Protein AF-A0A376KTZ9-F1 (afdb_monomer_lite)

Structure (mmCIF, N/CA/C/O backbone):
data_AF-A0A376KTZ9-F1
#
_entry.id   AF-A0A376KTZ9-F1
#
loop_
_atom_site.group_PDB
_atom_site.id
_atom_site.type_symbol
_atom_site.label_atom_id
_atom_site.label_alt_id
_atom_site.label_comp_id
_atom_site.label_asym_id
_atom_site.label_entity_id
_atom_site.label_seq_id
_atom_site.pdbx_PDB_ins_code
_atom_site.Cartn_x
_atom_site.Cartn_y
_atom_site.Cartn_z
_atom_site.occupancy
_atom_site.B_iso_or_equiv
_atom_site.auth_seq_id
_atom_site.auth_comp_id
_atom_site.auth_asym_id
_atom_site.auth_atom_id
_atom_site.pdbx_PDB_model_num
ATOM 1 N N . MET A 1 1 ? -28.266 0.310 28.600 1.00 73.25 1 MET A N 1
ATOM 2 C CA . MET A 1 1 ? -27.173 1.265 28.884 1.00 73.25 1 MET A CA 1
ATOM 3 C C . MET A 1 1 ? -25.817 0.645 28.577 1.00 73.25 1 MET A C 1
ATOM 5 O O . MET A 1 1 ? -25.263 1.025 27.562 1.00 73.25 1 MET A O 1
ATOM 9 N N . LEU A 1 2 ? -25.332 -0.362 29.320 1.00 84.31 2 LEU A N 1
ATOM 10 C CA . LEU A 1 2 ? -24.018 -0.974 29.041 1.00 84.31 2 LEU A CA 1
ATOM 11 C C . LEU A 1 2 ? -23.880 -1.518 27.608 1.00 84.31 2 LEU A C 1
ATOM 13 O O . LEU A 1 2 ? -22.920 -1.192 26.928 1.00 84.31 2 LEU A O 1
ATOM 17 N N . LYS A 1 3 ? -24.872 -2.271 27.117 1.00 86.44 3 LYS A N 1
ATOM 18 C CA . LYS A 1 3 ? -24.871 -2.792 25.738 1.00 86.44 3 LYS A CA 1
ATOM 19 C C . LYS A 1 3 ? -24.753 -1.685 24.677 1.00 86.44 3 LYS A C 1
ATOM 21 O O . LYS A 1 3 ? -23.925 -1.798 23.788 1.00 86.44 3 LYS A O 1
ATOM 26 N N . LEU A 1 4 ? -25.513 -0.599 24.834 1.00 87.38 4 LEU A N 1
ATOM 27 C CA . LEU A 1 4 ? -25.448 0.577 23.954 1.00 87.38 4 LEU A CA 1
ATOM 28 C C . LEU A 1 4 ? -24.068 1.245 23.992 1.00 87.38 4 LEU A C 1
ATOM 30 O O . LEU A 1 4 ? -23.568 1.664 22.957 1.00 87.38 4 LEU A O 1
ATOM 34 N N . ALA A 1 5 ? -23.447 1.326 25.173 1.00 87.56 5 ALA A N 1
ATOM 35 C CA . ALA A 1 5 ? -22.094 1.857 25.301 1.00 87.56 5 ALA A CA 1
ATOM 36 C C . ALA A 1 5 ? -21.065 0.963 24.587 1.00 87.56 5 ALA A C 1
ATOM 38 O O . ALA A 1 5 ? -20.200 1.487 23.897 1.00 87.56 5 ALA A O 1
ATOM 39 N N . LEU A 1 6 ? -21.178 -0.367 24.701 1.00 90.12 6 LEU A N 1
ATOM 40 C CA . LEU A 1 6 ? -20.276 -1.304 24.016 1.00 90.12 6 LEU A CA 1
ATOM 41 C C . LEU A 1 6 ? -20.455 -1.270 22.493 1.00 90.12 6 LEU A C 1
ATOM 43 O O . LEU A 1 6 ? -19.463 -1.218 21.773 1.00 90.12 6 LEU A O 1
ATOM 47 N N . GLU A 1 7 ? -21.698 -1.257 22.007 1.00 90.88 7 GLU A N 1
ATOM 48 C CA . GLU A 1 7 ? -22.011 -1.148 20.575 1.00 90.88 7 GLU A CA 1
ATOM 49 C C . GLU A 1 7 ? -21.504 0.178 20.001 1.00 90.88 7 GLU A C 1
ATOM 51 O O . GLU A 1 7 ? -20.749 0.176 19.034 1.00 90.88 7 GLU A O 1
ATOM 56 N N . GLY A 1 8 ? -21.824 1.301 20.654 1.00 90.62 8 GLY A N 1
ATOM 57 C CA . GLY A 1 8 ? -21.365 2.621 20.222 1.00 90.62 8 GLY A CA 1
ATOM 58 C C . GLY A 1 8 ? -19.842 2.758 20.245 1.00 90.62 8 GLY A C 1
ATOM 59 O O . GLY A 1 8 ? -19.267 3.384 19.357 1.00 90.62 8 GLY A O 1
ATOM 60 N N . TYR A 1 9 ? -19.169 2.142 21.222 1.00 91.00 9 TYR A N 1
ATOM 61 C CA . TYR A 1 9 ? -17.709 2.140 21.276 1.00 91.00 9 TYR A CA 1
ATOM 62 C C . TYR A 1 9 ? -17.091 1.264 20.178 1.00 91.00 9 TYR A C 1
ATOM 64 O O . TYR A 1 9 ? -16.153 1.699 19.517 1.00 91.00 9 TYR A O 1
ATOM 72 N N . SER A 1 10 ? -17.633 0.066 19.928 1.00 91.69 10 SER A N 1
ATOM 73 C CA . SER A 1 10 ? -17.191 -0.796 18.819 1.00 91.69 10 SER A CA 1
ATOM 74 C C . SER A 1 10 ? -17.364 -0.092 17.469 1.00 91.69 10 SER A C 1
ATOM 76 O O . SER A 1 10 ? -16.434 -0.075 16.662 1.00 91.69 10 SER A O 1
ATOM 78 N N . ASP A 1 11 ? -18.504 0.574 17.258 1.00 90.56 11 ASP A N 1
ATOM 79 C CA . ASP A 1 11 ? -18.780 1.356 16.053 1.00 90.56 11 ASP A CA 1
ATOM 80 C C . ASP A 1 11 ? -17.779 2.500 15.855 1.00 90.56 11 ASP A C 1
ATOM 82 O O . ASP A 1 11 ? -17.254 2.662 14.754 1.00 90.56 11 ASP A O 1
ATOM 86 N N . ALA A 1 12 ? -17.461 3.251 16.915 1.00 89.12 12 ALA A N 1
ATOM 87 C CA . ALA A 1 12 ? -16.503 4.356 16.855 1.00 89.12 12 ALA A CA 1
ATOM 88 C C . ALA A 1 12 ? -15.087 3.907 16.449 1.00 89.12 12 ALA A C 1
ATOM 90 O O . ALA A 1 12 ? -14.363 4.659 15.799 1.00 89.12 12 ALA A O 1
ATOM 91 N N . TRP A 1 13 ? -14.694 2.679 16.795 1.00 89.38 13 TRP A N 1
ATOM 92 C CA . TRP A 1 13 ? -13.376 2.138 16.459 1.00 89.38 13 TRP A CA 1
ATOM 93 C C . TRP A 1 13 ? -13.289 1.491 15.073 1.00 89.38 13 TRP A C 1
ATOM 95 O O . TRP A 1 13 ? -12.176 1.283 14.589 1.00 89.38 13 TRP A O 1
ATOM 105 N N . LYS A 1 14 ? -14.414 1.226 14.389 1.00 88.31 14 LYS A N 1
ATOM 106 C CA . LYS A 1 14 ? -14.438 0.538 13.078 1.00 88.31 14 LYS A CA 1
ATOM 107 C C . LYS A 1 14 ? -13.516 1.157 12.030 1.00 88.31 14 LYS A C 1
ATOM 109 O O . LYS A 1 14 ? -12.912 0.415 11.261 1.00 88.31 14 LYS A O 1
ATOM 114 N N . ALA A 1 15 ? -13.406 2.485 12.005 1.00 81.94 15 ALA A N 1
ATOM 115 C CA . ALA A 1 15 ? -12.572 3.204 11.041 1.00 81.94 15 ALA A CA 1
ATOM 116 C C . ALA A 1 15 ? -11.064 2.963 11.241 1.00 81.94 15 ALA A C 1
ATOM 118 O O . ALA A 1 15 ? -10.288 3.127 10.307 1.00 81.94 15 ALA A O 1
ATOM 119 N N . ILE A 1 16 ? -10.645 2.581 12.449 1.00 86.12 16 ILE A N 1
ATOM 120 C CA . ILE A 1 16 ? -9.233 2.426 12.820 1.00 86.12 16 ILE A CA 1
ATOM 121 C C . ILE A 1 16 ? -8.894 0.942 12.952 1.00 86.12 16 ILE A C 1
ATOM 123 O O . ILE A 1 16 ? -7.959 0.454 12.324 1.00 86.12 16 ILE A O 1
ATOM 127 N N . ASN A 1 17 ? -9.662 0.225 13.772 1.00 87.06 17 ASN A N 1
ATOM 128 C CA . ASN A 1 17 ? -9.522 -1.204 14.002 1.00 87.06 17 ASN A CA 1
ATOM 129 C C . ASN A 1 17 ? -10.855 -1.777 14.522 1.00 87.06 17 ASN A C 1
ATOM 131 O O . ASN A 1 17 ? -11.265 -1.412 15.627 1.00 87.06 17 ASN A O 1
ATOM 135 N N . PRO A 1 18 ? -11.534 -2.674 13.782 1.00 89.25 18 PRO A N 1
ATOM 136 C CA . PRO A 1 18 ? -12.774 -3.295 14.239 1.00 89.25 18 PRO A CA 1
ATOM 137 C C . PRO A 1 18 ? -12.578 -4.027 15.572 1.00 89.25 18 PRO A C 1
ATOM 139 O O . PRO A 1 18 ? -11.765 -4.946 15.670 1.00 89.25 18 PRO A O 1
ATOM 142 N N . LEU A 1 19 ? -13.322 -3.614 16.601 1.00 88.62 19 LEU A N 1
ATOM 143 C CA . LEU A 1 19 ? -13.250 -4.215 17.932 1.00 88.62 19 LEU A CA 1
ATOM 144 C C . LEU A 1 19 ? -14.365 -5.239 18.133 1.00 88.62 19 LEU A C 1
ATOM 146 O O . LEU A 1 19 ? -15.548 -4.906 18.022 1.00 88.62 19 LEU A O 1
ATOM 150 N N . GLU A 1 20 ? -13.987 -6.448 18.536 1.00 87.75 20 GLU A N 1
ATOM 151 C CA . GLU A 1 20 ? -14.905 -7.424 19.117 1.00 87.75 20 GLU A CA 1
ATOM 152 C C . GLU A 1 20 ? -14.958 -7.203 20.629 1.00 87.75 20 GLU A C 1
ATOM 154 O O . GLU A 1 20 ? -13.977 -7.413 21.342 1.00 87.75 20 GLU A O 1
ATOM 159 N N . VAL A 1 21 ? -16.097 -6.714 21.115 1.00 87.56 21 VAL A N 1
ATOM 160 C CA . VAL A 1 21 ? -16.268 -6.349 22.522 1.00 87.56 21 VAL A CA 1
ATOM 161 C C . VAL A 1 21 ? -17.217 -7.334 23.188 1.00 87.56 21 VAL A C 1
ATOM 163 O O . VAL A 1 21 ? -18.371 -7.469 22.782 1.00 87.56 21 VAL A O 1
ATOM 166 N N . GLU A 1 22 ? -16.745 -7.985 24.246 1.00 88.25 22 GLU A N 1
ATOM 167 C CA . GLU A 1 22 ? -17.530 -8.919 25.049 1.00 88.25 22 GLU A CA 1
ATOM 168 C C . GLU A 1 22 ? -17.636 -8.432 26.498 1.00 88.25 22 GLU A C 1
ATOM 170 O O . GLU A 1 22 ? -16.680 -7.927 27.092 1.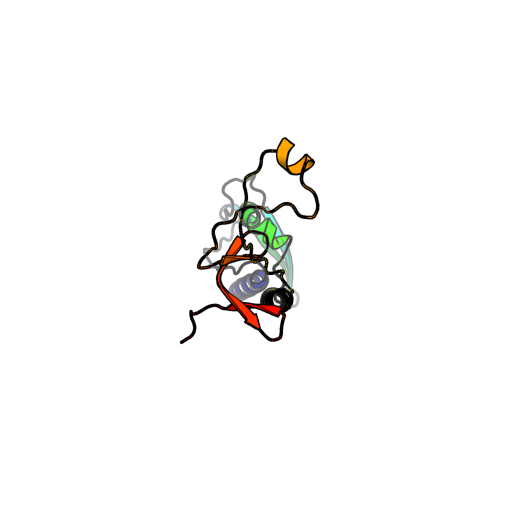00 88.25 22 GLU A O 1
ATOM 175 N N . TYR A 1 23 ? -18.818 -8.594 27.091 1.00 89.69 23 TYR A N 1
ATOM 176 C CA . TYR A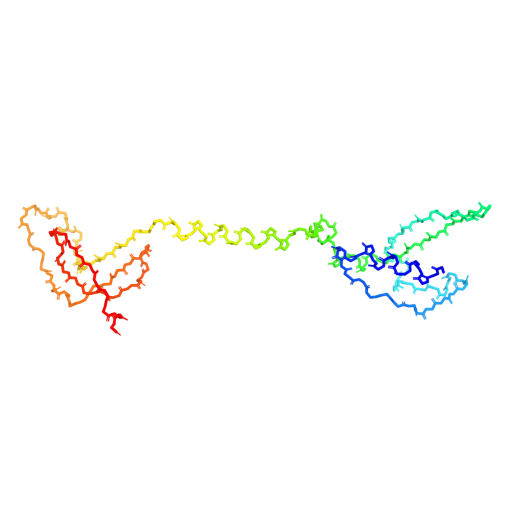 1 23 ? -19.002 -8.356 28.515 1.00 89.69 23 TYR A CA 1
ATOM 177 C C . TYR A 1 23 ? -18.477 -9.545 29.326 1.00 89.69 23 TYR A C 1
ATOM 179 O O . TYR A 1 23 ? -19.051 -10.629 29.280 1.00 89.69 23 TYR A O 1
ATOM 187 N N . VAL A 1 24 ? -17.429 -9.315 30.118 1.00 89.19 24 VAL A N 1
ATOM 188 C CA . VAL A 1 24 ? -16.811 -10.362 30.948 1.00 89.19 24 VAL A CA 1
ATOM 189 C C . VAL A 1 24 ? -17.412 -10.404 32.356 1.00 89.19 24 VAL A C 1
ATOM 191 O O . VAL A 1 24 ? -17.808 -11.465 32.835 1.00 89.19 24 VAL A O 1
ATOM 194 N N . ARG A 1 25 ? -17.465 -9.261 33.055 1.00 87.56 25 ARG A N 1
ATOM 195 C CA . ARG A 1 25 ? -17.956 -9.165 34.443 1.00 87.56 25 ARG A CA 1
ATOM 196 C C . ARG A 1 25 ? -18.259 -7.726 34.867 1.00 87.56 25 ARG A C 1
ATOM 198 O O . ARG A 1 25 ? -17.828 -6.778 34.217 1.00 87.56 25 ARG A O 1
ATOM 205 N N . SER A 1 26 ? -18.936 -7.581 36.005 1.00 89.69 26 SER A N 1
ATOM 206 C CA . SER A 1 26 ? -19.195 -6.309 36.687 1.00 89.69 26 SER A CA 1
ATOM 207 C C . SER A 1 26 ? -18.903 -6.470 38.175 1.00 89.69 26 SER A C 1
ATOM 209 O O . SER A 1 26 ? -19.297 -7.461 38.784 1.00 89.69 26 SER A O 1
ATOM 211 N N . GLU A 1 27 ? -18.204 -5.493 38.745 1.00 90.38 27 GLU A N 1
ATOM 212 C CA . GLU A 1 27 ? -17.804 -5.454 40.150 1.00 90.38 27 GLU A CA 1
ATOM 213 C C . GLU A 1 27 ? -18.263 -4.126 40.758 1.00 90.38 27 GLU A C 1
ATOM 215 O O . GLU A 1 27 ? -18.146 -3.077 40.125 1.00 90.38 27 GLU A O 1
ATOM 220 N N . MET A 1 28 ? -18.749 -4.141 42.003 1.00 89.00 28 MET A N 1
ATOM 221 C CA . MET A 1 28 ? -19.101 -2.896 42.707 1.00 89.00 28 MET A CA 1
ATOM 222 C C . MET A 1 28 ? -17.897 -2.227 43.380 1.00 89.00 28 MET A C 1
ATOM 224 O O . MET A 1 28 ? -17.939 -1.036 43.674 1.00 89.00 28 MET A O 1
ATOM 228 N N . GLN A 1 29 ? -16.831 -2.984 43.667 1.00 84.94 29 GLN A N 1
ATOM 229 C CA . GLN A 1 29 ? -15.638 -2.472 44.346 1.00 84.94 29 GLN A CA 1
ATOM 230 C C . GLN A 1 29 ? -14.429 -2.499 43.410 1.00 84.94 29 GLN A C 1
ATOM 232 O O . GLN A 1 29 ? -14.010 -3.555 42.936 1.00 84.94 29 GLN A O 1
ATOM 237 N N . VAL A 1 30 ? -13.810 -1.332 43.222 1.00 79.88 30 VAL A N 1
ATOM 238 C CA . VAL A 1 30 ? -12.702 -1.126 42.271 1.00 79.88 30 VAL A CA 1
ATOM 239 C C . VAL A 1 30 ? -11.505 -2.040 42.554 1.00 79.88 30 VAL A C 1
ATOM 241 O O . VAL A 1 30 ? -10.889 -2.542 41.624 1.00 79.88 30 VAL A O 1
ATOM 244 N N . LYS A 1 31 ? -11.223 -2.359 43.826 1.00 81.56 31 LYS A N 1
ATOM 245 C CA . LYS A 1 31 ? -10.108 -3.244 44.225 1.00 81.56 31 LYS A CA 1
ATOM 246 C C . LYS A 1 31 ? -10.185 -4.680 43.682 1.00 81.56 31 LYS A C 1
ATOM 248 O O . LYS A 1 31 ? -9.195 -5.397 43.755 1.00 81.56 31 LYS A O 1
ATOM 253 N N . PHE A 1 32 ? -11.346 -5.115 43.187 1.00 83.00 32 PHE A N 1
ATOM 254 C CA . PHE A 1 32 ? -11.521 -6.429 42.552 1.00 83.00 32 PHE A CA 1
ATOM 255 C C . PHE A 1 32 ? -11.495 -6.357 41.016 1.00 83.00 32 PHE A C 1
ATOM 257 O O . PHE A 1 32 ? -11.516 -7.385 40.334 1.00 83.00 32 PHE A O 1
ATOM 264 N N . THR A 1 33 ? -11.396 -5.143 40.467 1.00 81.44 33 THR A N 1
ATOM 265 C CA . THR A 1 33 ? -11.390 -4.856 39.031 1.00 81.44 33 THR A CA 1
ATOM 266 C C . THR A 1 33 ? -9.958 -4.631 38.552 1.00 81.44 33 THR A C 1
ATOM 268 O O . THR A 1 33 ? -9.545 -3.513 38.258 1.00 81.44 33 THR A O 1
ATOM 271 N N . ASN A 1 34 ? -9.177 -5.708 38.484 1.00 83.62 34 ASN A N 1
ATOM 272 C CA . ASN A 1 34 ? -7.846 -5.651 37.882 1.00 83.62 34 ASN A CA 1
ATOM 273 C C . ASN A 1 34 ? -7.982 -5.696 36.356 1.00 83.62 34 ASN A C 1
ATOM 275 O O . ASN A 1 34 ? -8.448 -6.700 35.813 1.00 83.62 34 ASN A O 1
ATOM 279 N N . ILE A 1 35 ? -7.595 -4.605 35.692 1.00 84.50 35 ILE A N 1
ATOM 280 C CA . ILE A 1 35 ? -7.536 -4.482 34.223 1.00 84.50 35 ILE A CA 1
ATOM 281 C C . ILE A 1 35 ? -6.095 -4.450 33.686 1.00 84.50 35 ILE A C 1
ATOM 283 O O . ILE A 1 35 ? -5.892 -4.505 32.478 1.00 84.50 35 ILE A O 1
ATOM 287 N N . THR A 1 36 ? -5.101 -4.378 34.576 1.00 85.69 36 THR A N 1
ATOM 288 C CA . THR A 1 36 ? -3.664 -4.410 34.275 1.00 85.69 36 THR A CA 1
ATOM 289 C C . THR A 1 36 ? -2.970 -5.511 35.082 1.00 85.69 36 THR A C 1
ATOM 291 O O . THR A 1 36 ? -3.511 -5.998 36.080 1.00 85.69 36 THR A O 1
ATOM 294 N N . THR A 1 37 ? -1.772 -5.913 34.654 1.00 83.19 37 THR A N 1
ATOM 295 C CA . THR A 1 37 ? -0.978 -6.951 35.335 1.00 83.19 37 THR A CA 1
ATOM 296 C C . THR A 1 37 ? -0.195 -6.364 36.513 1.00 83.19 37 THR A C 1
ATOM 298 O O . THR A 1 37 ? 0.086 -7.072 37.480 1.00 83.19 37 THR A O 1
ATOM 301 N N . SER A 1 38 ? 0.131 -5.068 36.459 1.00 86.06 38 SER A N 1
ATOM 302 C CA . SER A 1 38 ? 0.858 -4.341 37.501 1.00 86.06 38 SER A CA 1
ATOM 303 C C . SER A 1 38 ? 0.136 -3.048 37.914 1.00 86.06 38 SER A C 1
ATOM 305 O O . SER A 1 38 ? -0.445 -2.372 37.060 1.00 86.06 38 SER A O 1
ATOM 307 N N . PRO A 1 39 ? 0.215 -2.631 39.197 1.00 83.56 39 PRO A N 1
ATOM 308 C CA . PRO A 1 39 ? -0.290 -1.329 39.650 1.00 83.56 39 PRO A CA 1
ATOM 309 C C . PRO A 1 39 ? 0.402 -0.118 39.008 1.00 83.56 39 PRO A C 1
ATOM 311 O O . PRO A 1 39 ? -0.149 0.976 39.034 1.00 83.56 39 PRO A O 1
ATOM 314 N N . ASN A 1 40 ? 1.607 -0.307 38.459 1.00 86.06 40 ASN A N 1
ATOM 315 C CA . ASN A 1 40 ? 2.379 0.751 37.797 1.00 86.06 40 ASN A CA 1
ATOM 316 C C . ASN A 1 40 ? 2.128 0.822 36.281 1.00 86.06 40 ASN A C 1
ATOM 318 O O . ASN A 1 40 ? 2.760 1.634 35.604 1.00 86.06 40 ASN A O 1
ATOM 322 N N . ASP A 1 41 ? 1.258 -0.035 35.736 1.00 89.38 41 ASP A N 1
ATOM 323 C CA . ASP A 1 41 ? 0.942 -0.015 34.310 1.00 89.38 41 ASP A CA 1
ATOM 324 C C . ASP A 1 41 ? 0.216 1.286 33.947 1.00 89.38 41 ASP A C 1
ATOM 326 O O . ASP A 1 41 ? -0.702 1.736 34.636 1.00 89.38 41 ASP A O 1
ATOM 330 N N . ILE A 1 42 ? 0.634 1.899 32.840 1.00 90.75 42 ILE A N 1
ATOM 331 C CA . ILE A 1 42 ? 0.028 3.134 32.346 1.00 90.75 42 ILE A CA 1
ATOM 332 C C . ILE A 1 42 ? -1.354 2.807 31.777 1.00 90.75 42 ILE A C 1
ATOM 334 O O . ILE A 1 42 ? -1.508 1.886 30.972 1.00 90.75 42 ILE A O 1
ATOM 338 N N . VAL A 1 43 ? -2.352 3.600 32.161 1.00 92.19 43 VAL A N 1
ATOM 339 C CA . VAL A 1 43 ? -3.733 3.482 31.685 1.00 92.19 43 VAL A CA 1
ATOM 340 C C . VAL A 1 43 ? -4.152 4.793 31.036 1.00 92.19 43 VAL A C 1
ATOM 342 O O . VAL A 1 43 ? -3.959 5.872 31.594 1.00 92.19 43 VAL A O 1
ATOM 345 N N . VAL A 1 44 ? -4.750 4.692 29.856 1.00 92.38 44 VAL A N 1
ATOM 346 C CA . VAL A 1 44 ? -5.418 5.798 29.179 1.00 92.38 44 VAL A CA 1
ATOM 347 C C . VAL A 1 44 ? -6.858 5.853 29.670 1.00 92.38 44 VAL A C 1
ATOM 349 O O . VAL A 1 44 ? -7.615 4.897 29.496 1.00 92.38 44 VAL A O 1
ATOM 352 N N . ASN A 1 45 ? -7.229 6.969 30.298 1.00 93.44 45 ASN A N 1
ATOM 353 C CA . ASN A 1 45 ? -8.589 7.217 30.766 1.00 93.44 45 ASN A CA 1
ATOM 354 C C . ASN A 1 45 ? -9.316 8.190 29.832 1.00 93.44 45 ASN A C 1
ATOM 356 O O . ASN A 1 45 ? -8.803 9.273 29.550 1.00 93.44 45 ASN A O 1
ATOM 360 N N . THR A 1 46 ? -10.523 7.822 29.409 1.00 92.69 46 THR A N 1
ATOM 361 C CA . THR A 1 46 ? -11.422 8.677 28.627 1.00 92.69 46 THR A CA 1
ATOM 362 C C . THR A 1 46 ? -12.669 8.995 29.457 1.00 92.69 46 THR A C 1
ATOM 364 O O . THR A 1 46 ? -13.557 8.139 29.555 1.00 92.69 46 THR A O 1
ATOM 367 N N . PRO A 1 47 ? -12.747 10.188 30.077 1.00 93.19 47 PRO A N 1
ATOM 368 C CA . PRO A 1 47 ? -13.905 10.593 30.862 1.00 93.19 47 PRO A CA 1
ATOM 369 C C . PRO A 1 47 ? -15.043 11.093 29.965 1.00 93.19 47 PRO A C 1
ATOM 371 O O . PRO A 1 47 ? -14.851 11.946 29.101 1.00 93.19 47 PRO A O 1
ATOM 374 N N . PHE A 1 48 ? -16.252 10.611 30.228 1.00 91.31 48 PHE A N 1
ATOM 375 C CA . PHE A 1 48 ? -17.498 11.080 29.636 1.00 91.31 48 PHE A CA 1
ATOM 376 C C . PHE A 1 48 ? -18.369 11.680 30.734 1.00 91.31 48 PHE A C 1
ATOM 378 O O . PHE A 1 48 ? -18.645 11.031 31.742 1.00 91.31 48 PHE A O 1
ATOM 385 N N . HIS A 1 49 ? -18.836 12.907 30.528 1.00 91.81 49 HIS A N 1
ATOM 386 C CA . HIS A 1 49 ? -19.899 13.475 31.349 1.00 91.81 49 HIS A CA 1
ATOM 387 C C . HIS A 1 49 ? -21.251 13.018 30.808 1.00 91.81 49 HIS A C 1
ATOM 389 O O . HIS A 1 49 ? -21.522 13.130 29.612 1.00 91.81 49 HIS A O 1
ATOM 395 N N . VAL A 1 50 ? -22.089 12.480 31.690 1.00 89.62 50 VAL A N 1
ATOM 396 C CA . VAL A 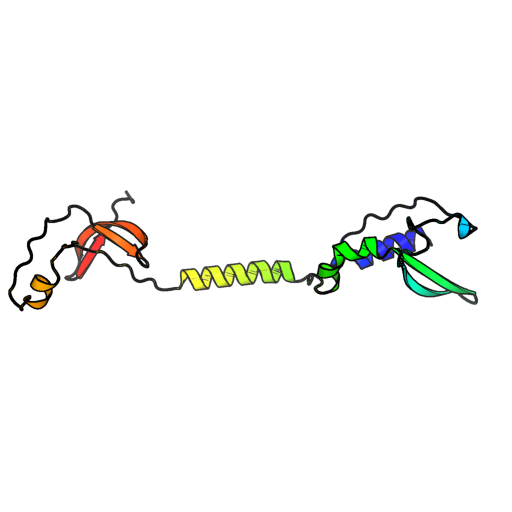1 50 ? -23.406 11.947 31.351 1.00 89.62 50 VAL A CA 1
ATOM 397 C C . VAL A 1 50 ? -24.460 12.693 32.154 1.00 89.62 50 VAL A C 1
ATOM 399 O O . VAL A 1 50 ? -24.419 12.714 33.384 1.00 89.62 50 VAL A O 1
ATOM 402 N N . GLU A 1 51 ? -25.428 13.270 31.448 1.00 91.69 51 GLU A N 1
ATOM 403 C CA . GLU A 1 51 ? -26.574 13.967 32.029 1.00 91.69 51 GLU A CA 1
ATOM 404 C C . GLU A 1 51 ? -27.872 13.303 31.563 1.00 91.69 51 GLU A C 1
ATOM 406 O O . GLU A 1 51 ? -28.125 13.163 30.366 1.00 91.69 51 GLU A O 1
ATOM 411 N N . ILE A 1 52 ? -28.696 12.856 32.514 1.00 87.00 52 ILE A N 1
ATOM 412 C CA . ILE A 1 52 ? -29.989 12.216 32.250 1.00 87.00 52 ILE A CA 1
ATOM 413 C C . ILE A 1 52 ? -31.037 12.856 33.159 1.00 87.00 52 ILE A C 1
ATOM 415 O O . ILE A 1 52 ? -31.154 12.531 34.343 1.00 87.00 52 ILE A O 1
ATOM 419 N N . GLY A 1 53 ? -31.824 13.773 32.594 1.00 90.50 53 GLY A N 1
ATOM 420 C CA . GLY A 1 53 ? -32.785 14.564 33.361 1.00 90.50 53 GLY A CA 1
ATOM 421 C C . GLY A 1 53 ? -32.064 15.427 34.396 1.00 90.50 53 GLY A C 1
ATOM 422 O O . GLY A 1 53 ? -31.298 16.308 34.029 1.00 90.50 53 GLY A O 1
ATOM 423 N N . ASN A 1 54 ? -32.286 15.142 35.681 1.00 91.12 54 ASN A N 1
ATOM 424 C CA . ASN A 1 54 ? -31.652 15.863 36.793 1.00 91.12 54 ASN A CA 1
ATOM 425 C C . ASN A 1 54 ? -30.445 15.111 37.391 1.00 91.12 54 ASN A C 1
ATOM 427 O O . ASN A 1 54 ? -29.926 15.519 38.428 1.00 91.12 54 ASN A O 1
ATOM 431 N N . LEU A 1 55 ? -30.045 13.980 36.803 1.00 89.12 55 LEU A N 1
ATOM 432 C CA . LEU A 1 55 ? -28.894 13.195 37.244 1.00 89.12 55 LEU A CA 1
ATOM 433 C C . LEU A 1 55 ? -27.684 13.534 36.375 1.00 89.12 55 LEU A C 1
ATOM 435 O O . LEU A 1 55 ? -27.728 13.340 35.162 1.00 89.12 55 LEU A O 1
ATOM 439 N N . THR A 1 56 ? -26.602 13.971 37.013 1.00 92.56 56 THR A N 1
ATOM 440 C CA . THR A 1 56 ? -25.290 14.177 36.389 1.00 92.56 56 THR A CA 1
ATOM 441 C C . THR A 1 56 ? -24.310 13.167 36.973 1.00 92.56 56 THR A C 1
ATOM 443 O O . THR A 1 56 ? -24.308 12.925 38.182 1.00 92.56 56 THR A O 1
ATOM 446 N N . GLY A 1 57 ? -23.477 12.568 36.130 1.00 89.88 57 GLY A N 1
ATOM 447 C CA . GLY A 1 57 ? -22.436 11.643 36.559 1.00 89.88 57 GLY A CA 1
ATOM 448 C C . GLY A 1 57 ? -21.319 11.510 35.535 1.00 89.88 57 GLY A C 1
ATOM 449 O O . GLY A 1 57 ? -21.405 12.025 34.421 1.00 89.88 57 GLY A O 1
ATOM 450 N N . GLU A 1 58 ? -20.272 10.790 35.920 1.00 90.50 58 GLU A N 1
ATOM 451 C CA . GLU A 1 58 ? -19.149 10.477 35.043 1.00 90.50 58 GLU A CA 1
ATOM 452 C C . GLU A 1 58 ? -19.157 8.999 34.659 1.00 90.50 58 GLU A C 1
ATOM 454 O O . GLU A 1 58 ? -19.382 8.110 35.483 1.00 90.50 58 GLU A O 1
ATOM 459 N N . PHE A 1 59 ? -18.860 8.740 33.394 1.00 89.81 59 PHE A N 1
ATOM 460 C CA . PHE A 1 59 ? -18.601 7.419 32.853 1.00 89.81 59 PHE A CA 1
ATOM 461 C C . PHE A 1 59 ? -17.183 7.413 32.290 1.00 89.81 59 PHE A C 1
ATOM 463 O O . PHE A 1 59 ? -16.859 8.213 31.424 1.00 89.81 59 PHE A O 1
ATOM 470 N N . ASN A 1 60 ? -16.322 6.536 32.792 1.00 90.75 60 ASN A N 1
ATOM 471 C CA . ASN A 1 60 ? -14.919 6.484 32.395 1.00 90.75 60 ASN A CA 1
ATOM 472 C C . ASN A 1 60 ? -14.649 5.189 31.625 1.00 90.75 60 ASN A C 1
ATOM 474 O O . ASN A 1 60 ? -14.991 4.105 32.103 1.00 90.75 60 ASN A O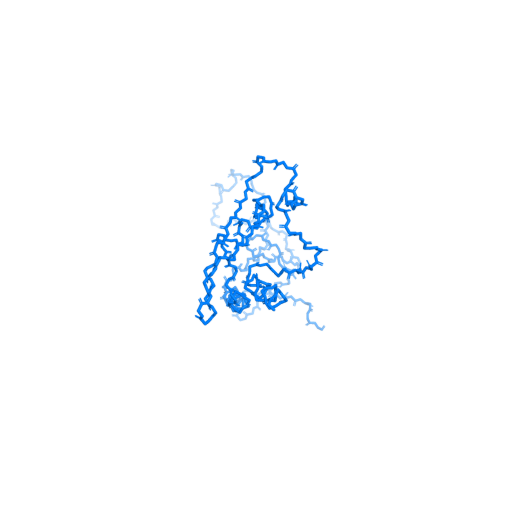 1
ATOM 478 N N . ILE A 1 61 ? -14.020 5.303 30.454 1.00 91.19 61 ILE A N 1
ATOM 479 C CA . ILE A 1 61 ? -13.466 4.158 29.724 1.00 91.19 61 ILE A CA 1
ATOM 480 C C . ILE A 1 61 ? -11.954 4.138 29.950 1.00 91.19 61 ILE A C 1
ATOM 482 O O . ILE A 1 61 ? -11.254 5.074 29.563 1.00 91.19 61 ILE A O 1
ATOM 486 N N . CYS A 1 62 ? -11.458 3.055 30.548 1.00 91.25 62 CYS A N 1
ATOM 487 C CA . CYS A 1 62 ? -10.048 2.873 30.888 1.00 91.25 62 CYS A CA 1
ATOM 488 C C . CYS A 1 62 ? -9.424 1.774 30.024 1.00 91.25 62 CYS A C 1
ATOM 490 O O . CYS A 1 62 ? -9.884 0.633 30.057 1.00 91.25 62 CYS A O 1
ATOM 492 N N . LEU A 1 63 ? -8.351 2.101 29.304 1.00 91.56 63 LEU A N 1
ATOM 493 C CA . LEU A 1 63 ? -7.597 1.159 28.477 1.00 91.56 63 LEU A CA 1
ATOM 494 C C . LEU A 1 63 ? -6.129 1.108 28.919 1.00 91.56 63 LEU A C 1
ATOM 496 O O . LEU A 1 63 ? -5.474 2.152 28.952 1.00 91.56 63 LEU A O 1
ATOM 500 N N . PRO A 1 64 ? -5.573 -0.074 29.233 1.00 93.25 64 PRO A N 1
ATOM 501 C CA . PRO A 1 64 ? -4.134 -0.229 29.413 1.00 93.25 64 PRO A CA 1
ATOM 502 C C . PRO A 1 64 ? -3.366 0.253 28.178 1.00 93.25 64 PRO A C 1
ATOM 504 O O . PRO A 1 64 ? -3.727 -0.069 27.046 1.00 93.25 64 PRO A O 1
ATOM 507 N N . PHE A 1 65 ? -2.273 0.987 28.383 1.00 91.38 65 PHE A N 1
ATOM 508 C CA . PHE A 1 65 ? -1.455 1.512 27.287 1.00 91.38 65 PHE A CA 1
ATOM 509 C C . PHE A 1 65 ? -0.891 0.401 26.387 1.00 91.38 65 PHE A C 1
ATOM 511 O O . PHE A 1 65 ? -0.781 0.582 25.177 1.00 91.38 65 PHE A O 1
ATOM 518 N N . SER A 1 66 ? -0.621 -0.778 26.953 1.00 91.75 66 SER A N 1
ATOM 519 C CA . SER A 1 66 ? -0.183 -1.966 26.212 1.00 91.75 66 SER A CA 1
ATOM 520 C C . SER A 1 66 ? -1.180 -2.436 25.145 1.00 91.75 66 SER A C 1
ATOM 522 O O . SER A 1 66 ? -0.766 -3.062 24.176 1.00 91.75 66 SER A O 1
ATOM 524 N N . MET A 1 67 ? -2.476 -2.123 25.274 1.00 89.75 67 MET A N 1
ATOM 525 C CA . MET A 1 67 ? -3.472 -2.408 24.230 1.00 89.75 67 MET A CA 1
ATOM 526 C C . MET A 1 67 ? -3.414 -1.402 23.075 1.00 89.75 67 MET A C 1
ATOM 528 O O . MET A 1 67 ? -3.822 -1.713 21.960 1.00 89.75 67 MET A O 1
ATOM 532 N N . ILE A 1 68 ? -2.914 -0.194 23.338 1.00 90.50 68 ILE A N 1
ATOM 533 C CA . ILE A 1 68 ? -2.844 0.903 22.367 1.00 90.50 68 ILE A CA 1
ATOM 534 C C . ILE A 1 68 ? -1.523 0.865 21.596 1.00 90.50 68 ILE A C 1
ATOM 536 O O . ILE A 1 68 ? -1.500 1.208 20.416 1.00 90.50 68 ILE A O 1
ATOM 540 N N . GLU A 1 69 ? -0.432 0.425 22.231 1.00 91.31 69 GLU A N 1
ATOM 541 C CA . GLU A 1 69 ? 0.906 0.359 21.628 1.00 91.31 69 GLU A CA 1
ATOM 542 C C . GLU A 1 69 ? 0.927 -0.311 20.235 1.00 91.31 69 GLU A C 1
ATOM 544 O O . GLU A 1 69 ? 1.463 0.310 19.311 1.00 91.31 69 GLU A O 1
ATOM 549 N N . PRO A 1 70 ? 0.285 -1.477 20.006 1.00 89.31 70 PRO A N 1
ATOM 550 C CA . PRO A 1 70 ? 0.262 -2.117 18.687 1.00 89.31 70 PRO A CA 1
ATOM 551 C C . PRO A 1 70 ? -0.509 -1.329 17.618 1.00 89.31 70 PRO A C 1
ATOM 553 O O . PRO A 1 70 ? -0.282 -1.519 16.427 1.00 89.31 70 PRO A O 1
ATOM 556 N N . LEU A 1 71 ? -1.427 -0.449 18.025 1.00 89.88 71 LEU A N 1
ATOM 557 C CA . LEU A 1 71 ? -2.294 0.329 17.135 1.00 89.88 71 LEU A CA 1
ATOM 558 C C . LEU A 1 71 ? -1.752 1.739 16.866 1.00 89.88 71 LEU A C 1
ATOM 560 O O . LEU A 1 71 ? -2.398 2.527 16.176 1.00 89.88 71 LEU A O 1
ATOM 564 N N . ARG A 1 72 ? -0.574 2.082 17.403 1.00 88.25 72 ARG A N 1
ATOM 565 C CA . ARG A 1 72 ? -0.027 3.444 17.359 1.00 88.25 72 ARG A CA 1
ATOM 566 C C . ARG A 1 72 ? 0.056 4.013 15.944 1.00 88.25 72 ARG A C 1
ATOM 568 O O . ARG A 1 72 ? -0.315 5.165 15.744 1.00 88.25 72 ARG A O 1
ATOM 575 N N . GLU A 1 73 ? 0.532 3.236 14.973 1.00 85.19 73 GLU A N 1
ATOM 576 C CA . GLU A 1 73 ? 0.665 3.714 13.590 1.00 85.19 73 GLU A CA 1
ATOM 577 C C . GLU A 1 73 ? -0.694 4.003 12.943 1.00 85.19 73 GLU A C 1
ATOM 579 O O . GLU A 1 73 ? -0.852 5.045 12.310 1.00 85.19 73 GLU A O 1
ATOM 584 N N . LEU A 1 74 ? -1.690 3.140 13.176 1.00 85.38 74 LEU A N 1
ATOM 585 C CA . LEU A 1 74 ? -3.063 3.329 12.694 1.00 85.38 74 LEU A CA 1
ATOM 586 C C . LEU A 1 74 ? -3.740 4.541 13.344 1.00 85.38 74 LEU A C 1
ATOM 588 O O . LEU A 1 74 ? -4.541 5.214 12.709 1.00 85.38 74 LEU A O 1
ATOM 592 N N . LEU A 1 75 ? -3.416 4.846 14.602 1.00 84.62 75 LEU A N 1
ATOM 593 C CA . LEU A 1 75 ? -3.945 6.016 15.308 1.00 84.62 75 LEU A CA 1
ATOM 594 C C . LEU A 1 75 ? -3.308 7.332 14.839 1.00 84.62 75 LEU A C 1
ATOM 596 O O . LEU A 1 75 ? -3.969 8.368 14.856 1.00 84.62 75 LEU A O 1
ATOM 600 N N . VAL A 1 76 ? -2.034 7.305 14.431 1.00 84.25 76 VAL A N 1
ATOM 601 C CA . VAL A 1 76 ? -1.327 8.477 13.880 1.00 84.25 76 VAL A CA 1
ATOM 602 C C . VAL A 1 76 ? -1.733 8.732 12.428 1.00 84.25 76 VAL A C 1
ATOM 604 O O . VAL A 1 76 ? -1.914 9.885 12.045 1.00 84.25 76 VAL A O 1
ATOM 607 N N . ASN A 1 77 ? -1.901 7.668 11.639 1.00 79.38 77 ASN A N 1
ATOM 608 C CA . ASN A 1 77 ? -2.286 7.721 10.231 1.00 79.38 77 ASN A CA 1
ATOM 609 C C . ASN A 1 77 ? -3.546 6.868 9.998 1.00 79.38 77 ASN A C 1
ATOM 611 O O . ASN A 1 77 ? -3.441 5.765 9.452 1.00 79.38 77 ASN A O 1
ATOM 615 N N . PRO A 1 78 ? -4.734 7.338 10.421 1.00 71.50 78 PRO A N 1
ATOM 616 C CA . PRO A 1 78 ? -5.963 6.579 10.248 1.00 71.50 78 PRO A CA 1
ATOM 617 C C . PRO A 1 78 ? -6.237 6.343 8.758 1.00 71.50 78 PRO A C 1
ATOM 619 O O . PRO A 1 78 ? -6.147 7.288 7.965 1.00 71.50 78 PRO A O 1
ATOM 622 N N . PRO A 1 79 ? -6.564 5.103 8.350 1.00 62.81 79 PRO A N 1
ATOM 623 C CA . PRO A 1 79 ? -6.903 4.822 6.967 1.00 62.81 79 PRO A CA 1
ATOM 624 C C . PRO A 1 79 ? -8.145 5.634 6.588 1.00 62.81 79 PRO A C 1
ATOM 626 O O . PRO A 1 79 ? -9.217 5.485 7.169 1.00 62.81 79 PRO A O 1
ATOM 629 N N . LEU A 1 80 ? -7.994 6.528 5.611 1.00 65.56 80 LEU A N 1
ATOM 630 C CA . LEU A 1 80 ? -9.110 7.286 5.050 1.00 65.56 80 LEU A CA 1
ATOM 631 C C . LEU A 1 80 ? -10.095 6.284 4.426 1.00 65.56 80 LEU A C 1
ATOM 633 O O . LEU A 1 80 ? -9.678 5.446 3.623 1.00 65.56 80 LEU A O 1
ATOM 637 N N . GLU A 1 81 ? -11.394 6.377 4.732 1.00 56.81 81 GLU A N 1
ATOM 638 C CA . GLU A 1 81 ? -12.438 5.512 4.140 1.00 56.81 81 GLU A CA 1
ATOM 639 C C . GLU A 1 81 ? -12.424 5.529 2.594 1.00 56.81 81 GLU A C 1
ATOM 641 O O . GLU A 1 81 ? -12.842 4.568 1.949 1.00 56.81 81 GLU A O 1
ATOM 646 N N . ASN A 1 82 ? -11.859 6.579 1.987 1.00 51.50 82 ASN A N 1
ATOM 647 C CA . ASN A 1 82 ? -11.720 6.742 0.537 1.00 51.50 82 ASN A CA 1
ATOM 648 C C . ASN A 1 82 ? -10.484 6.059 -0.081 1.00 51.50 82 ASN A C 1
ATOM 650 O O . ASN A 1 82 ? -10.377 5.998 -1.308 1.00 51.50 82 ASN A O 1
ATOM 654 N N . SER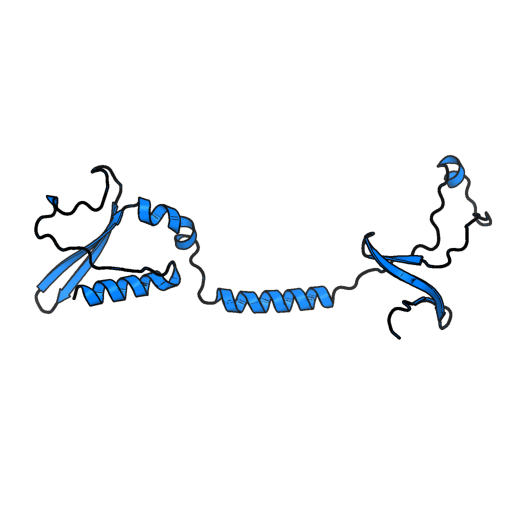 A 1 83 ? -9.574 5.515 0.732 1.00 52.66 83 SER A N 1
ATOM 655 C CA . SER A 1 83 ? -8.299 4.939 0.271 1.00 52.66 83 SER A CA 1
ATOM 656 C C . SER A 1 83 ? -8.477 3.787 -0.718 1.00 52.66 83 SER A C 1
ATOM 658 O O . SER A 1 83 ? -7.737 3.702 -1.688 1.00 52.66 83 SER A O 1
ATOM 660 N N . ARG A 1 84 ? -9.515 2.951 -0.573 1.00 53.59 84 ARG A N 1
ATOM 661 C CA . ARG A 1 84 ? -9.779 1.854 -1.526 1.00 53.59 84 ARG A CA 1
ATOM 662 C C . ARG A 1 84 ? -10.164 2.332 -2.933 1.00 53.59 84 ARG A C 1
ATOM 664 O O . ARG A 1 84 ? -9.828 1.663 -3.907 1.00 53.59 84 ARG A O 1
ATOM 671 N N . ASN A 1 85 ? -10.863 3.464 -3.050 1.00 53.72 85 ASN A N 1
ATOM 672 C CA . ASN A 1 85 ? -11.267 4.030 -4.346 1.00 53.72 85 ASN A CA 1
ATOM 673 C C . ASN A 1 85 ? -10.155 4.873 -4.977 1.00 53.72 85 ASN A C 1
ATOM 675 O O . ASN A 1 85 ? -9.980 4.841 -6.196 1.00 53.72 85 ASN A O 1
ATOM 679 N N . GLU A 1 86 ? -9.383 5.601 -4.167 1.00 54.75 86 GLU A N 1
ATOM 680 C CA . GLU A 1 86 ? -8.136 6.207 -4.640 1.00 54.75 86 GLU A CA 1
ATOM 681 C C . GLU A 1 86 ? -7.166 5.122 -5.111 1.00 54.75 86 GLU A C 1
ATOM 683 O O . GLU A 1 86 ? -6.536 5.302 -6.155 1.00 54.75 86 GLU A O 1
ATOM 688 N N . ASP A 1 87 ? -7.145 3.966 -4.431 1.00 60.94 87 ASP A N 1
ATOM 689 C CA . ASP A 1 87 ? -6.234 2.873 -4.739 1.00 60.94 87 ASP A CA 1
ATOM 690 C C . ASP A 1 87 ? -6.402 2.291 -6.145 1.00 60.94 87 ASP A C 1
ATOM 692 O O . ASP A 1 87 ? -5.435 2.019 -6.860 1.00 60.94 87 ASP A O 1
ATOM 696 N N . GLN A 1 88 ? -7.652 2.119 -6.567 1.00 64.50 88 GLN A N 1
ATOM 697 C CA . GLN A 1 88 ? -7.955 1.589 -7.889 1.00 64.50 88 GLN A CA 1
ATOM 698 C C . GLN A 1 88 ? -7.722 2.637 -8.985 1.00 64.50 88 GLN A C 1
ATOM 700 O O . GLN A 1 88 ? -7.120 2.334 -10.014 1.00 64.50 88 GLN A O 1
ATOM 705 N N . ASN A 1 89 ? -8.122 3.890 -8.745 1.00 68.56 89 ASN A N 1
ATOM 706 C CA . ASN A 1 89 ? -7.966 4.966 -9.722 1.00 68.56 89 ASN A CA 1
ATOM 707 C C . ASN A 1 89 ? -6.494 5.342 -9.960 1.00 68.56 89 ASN A C 1
ATOM 709 O O . ASN A 1 89 ? -6.125 5.630 -11.101 1.00 68.56 89 ASN A O 1
ATOM 713 N N . TRP A 1 90 ? -5.631 5.332 -8.932 1.00 66.81 90 TRP A N 1
ATOM 714 C CA . TRP A 1 90 ? -4.197 5.559 -9.153 1.00 66.81 90 TRP A CA 1
ATOM 715 C C . TRP A 1 90 ? -3.561 4.409 -9.923 1.00 66.81 90 TRP A C 1
ATOM 717 O O . TRP A 1 90 ? -2.754 4.671 -10.813 1.00 66.81 90 TRP A O 1
ATOM 727 N N . ARG A 1 91 ? -3.942 3.153 -9.642 1.00 70.25 91 ARG A N 1
ATOM 728 C CA . ARG A 1 91 ? -3.437 1.984 -10.378 1.00 70.25 91 ARG A CA 1
ATOM 729 C C . ARG A 1 91 ? -3.825 2.052 -11.842 1.00 70.25 91 ARG A C 1
ATOM 731 O O . ARG A 1 91 ? -2.959 1.904 -12.697 1.00 70.25 91 ARG A O 1
ATOM 738 N N . ASP A 1 92 ? -5.088 2.341 -12.131 1.00 76.56 92 ASP A N 1
ATOM 739 C CA . ASP A 1 92 ? -5.585 2.421 -13.503 1.00 76.56 92 ASP A CA 1
ATOM 740 C C . ASP A 1 92 ? -4.923 3.576 -14.272 1.00 76.56 92 ASP A C 1
ATOM 742 O O . ASP A 1 92 ? -4.542 3.417 -15.435 1.00 76.56 92 ASP A O 1
ATOM 746 N N . ASN A 1 93 ? -4.713 4.726 -13.621 1.00 74.12 93 ASN A N 1
ATOM 747 C CA . ASN A 1 93 ? -3.989 5.849 -14.218 1.00 74.12 93 ASN A CA 1
ATOM 748 C C . ASN A 1 93 ? -2.506 5.533 -14.445 1.00 74.12 93 ASN A C 1
ATOM 750 O O . ASN A 1 93 ? -1.978 5.868 -15.503 1.00 74.12 93 ASN A O 1
ATOM 754 N N . LEU A 1 94 ? -1.843 4.859 -13.504 1.00 69.94 94 LEU A N 1
ATOM 755 C CA . LEU A 1 94 ? -0.441 4.464 -13.632 1.00 69.94 94 LEU A CA 1
ATOM 756 C C . LEU A 1 94 ? -0.265 3.428 -14.746 1.00 69.94 94 LEU A C 1
ATOM 758 O O . LEU A 1 94 ? 0.617 3.582 -15.583 1.00 69.94 94 LEU A O 1
ATOM 762 N N . VAL A 1 95 ? -1.146 2.427 -14.828 1.00 77.06 95 VAL A N 1
ATOM 763 C CA . VAL A 1 95 ? -1.153 1.443 -15.921 1.00 77.06 95 VAL A CA 1
ATOM 764 C C . VAL A 1 95 ? -1.340 2.136 -17.269 1.00 77.06 95 VAL A C 1
ATOM 766 O O . VAL A 1 95 ? -0.575 1.866 -18.192 1.00 77.06 95 VAL A O 1
ATOM 769 N N . ARG A 1 96 ? -2.290 3.074 -17.389 1.00 74.62 96 ARG A N 1
ATOM 770 C CA . ARG A 1 96 ? -2.477 3.853 -18.626 1.00 74.62 96 ARG A CA 1
ATOM 771 C C . ARG A 1 96 ? -1.247 4.686 -18.975 1.00 74.62 96 ARG A C 1
ATOM 773 O O . ARG A 1 96 ? -0.841 4.708 -20.132 1.00 74.62 96 ARG A O 1
ATOM 780 N N . GLN A 1 97 ? -0.640 5.359 -18.000 1.00 70.44 97 GLN A N 1
ATOM 781 C CA . GLN A 1 97 ? 0.560 6.161 -18.242 1.00 70.44 97 GLN A CA 1
ATOM 782 C C . GLN A 1 97 ? 1.758 5.299 -18.661 1.00 70.44 97 GLN A C 1
ATOM 784 O O . GLN A 1 97 ? 2.472 5.678 -19.585 1.00 70.44 97 GLN A O 1
ATOM 789 N N . VAL A 1 98 ? 1.933 4.116 -18.066 1.00 75.50 98 VAL A N 1
ATOM 790 C CA . VAL A 1 98 ? 2.971 3.150 -18.464 1.00 75.50 98 VAL A CA 1
ATOM 791 C C . VAL A 1 98 ? 2.704 2.592 -19.866 1.00 75.50 98 VAL A C 1
ATOM 793 O O . VAL A 1 98 ? 3.627 2.511 -20.669 1.00 75.50 98 VAL A O 1
ATOM 796 N N . GLN A 1 99 ? 1.452 2.267 -20.204 1.00 73.75 99 GLN A N 1
ATOM 797 C CA . GLN A 1 99 ? 1.072 1.772 -21.536 1.00 73.75 99 GLN A CA 1
ATOM 798 C C . GLN A 1 99 ? 1.304 2.794 -22.657 1.00 73.75 99 GLN A C 1
ATOM 800 O O . GLN A 1 99 ? 1.558 2.407 -23.795 1.00 73.75 99 GLN A O 1
ATOM 805 N N . HIS A 1 100 ? 1.214 4.090 -22.353 1.00 75.19 100 HIS A N 1
ATOM 806 C CA . HIS A 1 100 ? 1.485 5.161 -23.313 1.00 75.19 100 HIS A CA 1
ATOM 807 C C . HIS A 1 100 ? 2.953 5.599 -23.350 1.00 75.19 100 HIS A C 1
ATOM 809 O O . HIS A 1 100 ? 3.310 6.450 -24.169 1.00 75.19 100 HIS A O 1
ATOM 815 N N . SER A 1 101 ? 3.809 5.027 -22.501 1.00 79.25 101 SER A N 1
ATOM 816 C CA . SER A 1 101 ? 5.237 5.305 -22.538 1.00 79.25 101 SER A CA 1
ATOM 817 C C . SER A 1 101 ? 5.849 4.697 -23.796 1.00 79.25 101 SER A C 1
ATOM 819 O O . SER A 1 101 ? 5.713 3.504 -24.065 1.00 79.25 101 SER A O 1
ATOM 821 N N . GLN A 1 102 ? 6.540 5.524 -24.574 1.00 81.25 102 GLN A N 1
ATOM 822 C CA . GLN A 1 102 ? 7.313 5.050 -25.716 1.00 81.25 102 GLN A CA 1
ATOM 823 C C . GLN A 1 102 ? 8.597 4.397 -25.204 1.00 81.25 102 GLN A C 1
ATOM 825 O O . GLN A 1 102 ? 9.262 4.943 -24.325 1.00 81.25 102 GLN A O 1
ATOM 830 N N . LEU A 1 103 ? 8.929 3.232 -25.752 1.00 86.12 103 LEU A N 1
ATOM 831 C CA . LEU A 1 103 ? 10.150 2.496 -25.441 1.00 86.12 103 LEU A CA 1
ATOM 832 C C . LEU A 1 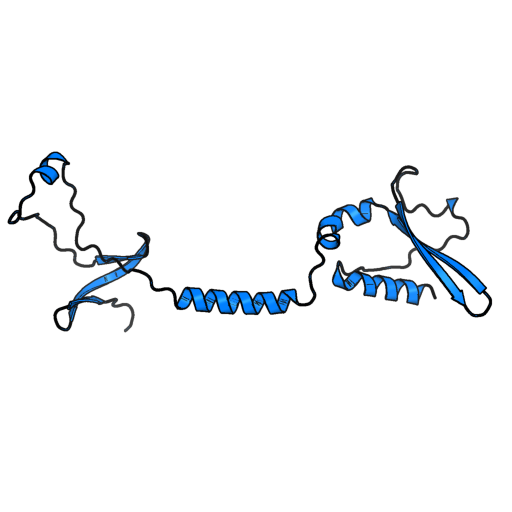103 ? 10.979 2.355 -26.714 1.00 86.12 103 LEU A C 1
ATOM 834 O O . LEU A 1 103 ? 10.432 2.122 -27.796 1.00 86.12 103 LEU A O 1
ATOM 838 N N . GLU A 1 104 ? 12.294 2.500 -26.584 1.00 89.38 104 GLU A N 1
ATOM 839 C CA . GLU A 1 104 ? 13.214 2.275 -27.691 1.00 89.38 104 GLU A CA 1
ATOM 840 C C . GLU A 1 104 ? 13.494 0.777 -27.821 1.00 89.38 104 GLU A C 1
ATOM 842 O O . GLU A 1 104 ? 13.975 0.126 -26.892 1.00 89.38 104 GLU A O 1
ATOM 847 N N . LEU A 1 105 ? 13.174 0.225 -28.990 1.00 89.75 105 LEU A N 1
ATOM 848 C CA . LEU A 1 105 ? 13.470 -1.159 -29.323 1.00 89.75 105 LEU A CA 1
ATOM 849 C C . LEU A 1 105 ? 14.762 -1.217 -30.141 1.00 89.75 105 LEU A C 1
ATOM 851 O O . LEU A 1 105 ? 14.794 -0.777 -31.291 1.00 89.75 105 LEU A O 1
ATOM 855 N N . VAL A 1 106 ? 15.810 -1.810 -29.572 1.00 91.50 106 VAL A N 1
ATOM 856 C CA . VAL A 1 106 ? 17.129 -1.914 -30.208 1.00 91.50 106 VAL A CA 1
ATOM 857 C C . VAL A 1 106 ? 17.379 -3.344 -30.667 1.00 91.50 106 VAL A C 1
ATOM 859 O O . VAL A 1 106 ? 17.433 -4.268 -29.857 1.00 91.50 106 VAL A O 1
ATOM 862 N N . ALA A 1 107 ? 17.564 -3.540 -31.971 1.00 90.75 107 ALA A N 1
ATOM 863 C CA . ALA A 1 107 ? 17.918 -4.832 -32.549 1.00 90.75 107 ALA A CA 1
ATOM 864 C C . ALA A 1 107 ? 19.367 -4.802 -33.053 1.00 90.75 107 ALA A C 1
ATOM 866 O O . ALA A 1 107 ? 19.671 -4.194 -34.081 1.00 90.75 107 ALA A O 1
ATOM 867 N N . ASN A 1 108 ? 20.263 -5.465 -32.323 1.00 88.19 108 ASN A N 1
ATOM 868 C CA . ASN A 1 108 ? 21.678 -5.529 -32.682 1.00 88.19 108 ASN A CA 1
ATOM 869 C C . ASN A 1 108 ? 21.892 -6.554 -33.799 1.00 88.19 108 ASN A C 1
ATOM 871 O O . ASN A 1 108 ? 21.417 -7.687 -33.713 1.00 88.19 108 ASN A O 1
ATOM 875 N N . PHE A 1 109 ? 22.608 -6.155 -34.852 1.00 88.62 109 PHE A N 1
ATOM 876 C CA . PHE A 1 109 ? 22.879 -7.033 -35.989 1.00 88.62 109 PHE A CA 1
ATOM 877 C C . PHE A 1 109 ? 24.065 -7.967 -35.738 1.00 88.62 109 PHE A C 1
ATOM 879 O O . PHE A 1 109 ? 23.997 -9.144 -36.063 1.00 88.62 109 PHE A O 1
ATOM 886 N N . ALA A 1 110 ? 25.153 -7.459 -35.166 1.00 88.06 110 ALA A N 1
ATOM 887 C CA . ALA A 1 110 ? 26.319 -8.260 -34.820 1.00 88.06 110 ALA A CA 1
ATOM 888 C C . ALA A 1 110 ? 27.129 -7.563 -33.726 1.00 88.06 110 ALA A C 1
ATOM 890 O O . ALA A 1 110 ? 27.275 -6.340 -33.754 1.00 88.06 110 ALA A O 1
ATOM 891 N N . ASP A 1 111 ? 27.709 -8.357 -32.831 1.00 88.38 111 ASP A N 1
ATOM 892 C CA . ASP A 1 111 ? 28.694 -7.901 -31.855 1.00 88.38 111 ASP A CA 1
ATOM 893 C C . ASP A 1 111 ? 30.093 -8.316 -32.313 1.00 88.38 111 ASP A C 1
ATOM 895 O O . ASP A 1 111 ? 30.348 -9.484 -32.611 1.00 88.38 111 ASP A O 1
ATOM 899 N N . ILE A 1 112 ? 31.021 -7.358 -32.374 1.00 90.00 112 ILE A N 1
ATOM 900 C CA . ILE A 1 112 ? 32.388 -7.592 -32.852 1.00 90.00 112 ILE A CA 1
ATOM 901 C C . ILE A 1 112 ? 33.370 -7.220 -31.749 1.00 90.00 112 ILE A C 1
ATOM 903 O O . ILE A 1 112 ? 33.532 -6.052 -31.397 1.00 90.00 112 ILE A O 1
ATOM 907 N N . SER A 1 113 ? 34.074 -8.220 -31.224 1.00 89.94 113 SER A N 1
ATOM 908 C CA . SER A 1 113 ? 35.145 -7.995 -30.253 1.00 89.94 113 SER A CA 1
ATOM 909 C C . SER A 1 113 ? 36.419 -7.528 -30.957 1.00 89.94 113 SER A C 1
ATOM 911 O O . SER A 1 113 ? 37.054 -8.292 -31.682 1.00 89.94 113 SER A O 1
ATOM 913 N N . LEU A 1 114 ? 36.821 -6.278 -30.721 1.00 91.44 114 LEU A N 1
ATOM 914 C CA . LEU A 1 114 ? 38.046 -5.686 -31.265 1.00 91.44 114 LEU A CA 1
ATOM 915 C C . LEU A 1 114 ? 38.974 -5.215 -30.146 1.00 91.44 114 LEU A C 1
ATOM 917 O O . LEU A 1 114 ? 38.533 -4.790 -29.078 1.00 91.44 114 LEU A O 1
ATOM 921 N N . ARG A 1 115 ? 40.286 -5.228 -30.400 1.00 94.00 115 ARG A N 1
ATOM 922 C CA . ARG A 1 115 ? 41.245 -4.577 -29.498 1.00 94.00 115 ARG A CA 1
ATOM 923 C C . ARG A 1 115 ? 41.131 -3.062 -29.639 1.00 94.00 115 ARG A C 1
ATOM 925 O O . ARG A 1 115 ? 40.986 -2.555 -30.750 1.00 94.00 115 ARG A O 1
ATOM 932 N N . LEU A 1 116 ? 41.331 -2.325 -28.545 1.00 94.06 116 LEU A N 1
ATOM 933 C CA . LEU A 1 116 ? 41.303 -0.854 -28.553 1.00 94.06 116 LEU A CA 1
ATOM 934 C C . LEU A 1 116 ? 42.229 -0.244 -29.624 1.00 94.06 116 LEU A C 1
ATOM 936 O O . LEU A 1 116 ? 41.868 0.715 -30.298 1.00 94.06 116 LEU A O 1
ATOM 940 N N . SER A 1 117 ? 43.403 -0.843 -29.844 1.00 94.56 117 SER A N 1
ATOM 941 C CA . SER A 1 117 ? 44.353 -0.401 -30.872 1.00 94.56 117 SER A CA 1
ATOM 942 C C . SER A 1 117 ? 43.845 -0.554 -32.310 1.00 94.56 117 SER A C 1
ATOM 944 O O . SER A 1 117 ? 44.323 0.159 -33.189 1.00 94.56 117 SER A O 1
ATOM 946 N N . GLN A 1 118 ? 42.910 -1.474 -32.563 1.00 90.88 118 GLN A N 1
ATOM 947 C CA . GLN A 1 118 ? 42.250 -1.638 -33.859 1.00 90.88 118 GLN A CA 1
ATOM 948 C C . GLN A 1 118 ? 41.132 -0.610 -34.022 1.00 90.88 118 GLN A C 1
ATOM 950 O O . GLN A 1 118 ? 41.044 0.001 -35.080 1.00 90.88 118 GLN A O 1
ATOM 955 N N . ILE A 1 119 ? 40.364 -0.343 -32.959 1.00 92.50 119 ILE A N 1
ATOM 956 C CA . ILE A 1 119 ? 39.307 0.682 -32.956 1.00 92.50 119 ILE A CA 1
ATOM 957 C C . ILE A 1 119 ? 39.887 2.056 -33.318 1.00 92.50 119 ILE A C 1
ATOM 959 O O . ILE A 1 119 ? 39.354 2.740 -34.183 1.00 92.50 119 ILE A O 1
ATOM 963 N N . LEU A 1 120 ? 41.035 2.426 -32.736 1.00 93.56 120 LEU A N 1
ATOM 964 C CA . LEU A 1 120 ? 41.717 3.698 -33.024 1.00 93.56 120 LEU A CA 1
ATOM 965 C C . LEU A 1 120 ? 42.227 3.828 -34.469 1.00 93.56 120 LEU A C 1
ATOM 967 O O . LEU A 1 120 ? 42.559 4.929 -34.906 1.00 93.56 120 LEU A O 1
ATOM 971 N N . LYS A 1 121 ? 42.350 2.713 -35.196 1.00 94.19 121 LYS A N 1
ATOM 972 C CA . LYS A 1 121 ? 42.847 2.680 -36.576 1.00 94.19 121 LYS A CA 1
ATOM 973 C C . LYS A 1 121 ? 41.732 2.608 -37.617 1.00 94.19 121 LYS A C 1
ATOM 975 O O . LYS A 1 121 ? 42.068 2.718 -38.794 1.00 94.19 121 LYS A O 1
ATOM 980 N N . LEU A 1 122 ? 40.472 2.442 -37.200 1.00 93.50 122 LEU A N 1
ATOM 981 C CA . LEU A 1 122 ? 39.331 2.339 -38.108 1.00 93.50 122 LEU A CA 1
ATOM 982 C C . LEU A 1 122 ? 39.166 3.612 -38.935 1.00 93.50 122 LEU A C 1
ATOM 984 O O . LEU A 1 122 ? 39.201 4.727 -38.410 1.00 93.50 122 LEU A O 1
ATOM 988 N N . LYS A 1 123 ? 38.971 3.434 -40.240 1.00 93.75 123 LYS A N 1
ATOM 989 C CA . LYS A 1 123 ? 38.759 4.512 -41.205 1.00 93.75 123 LYS A CA 1
ATOM 990 C C . LYS A 1 123 ? 37.582 4.189 -42.129 1.00 93.75 123 LYS A C 1
ATOM 992 O O . LYS A 1 123 ? 37.280 3.017 -42.356 1.00 93.75 123 LYS A O 1
ATOM 997 N N . PRO A 1 124 ? 36.913 5.214 -42.693 1.00 94.25 124 PRO A N 1
ATOM 998 C CA . PRO A 1 124 ? 35.892 4.996 -43.712 1.00 94.25 124 PRO A CA 1
ATOM 999 C C . PRO A 1 124 ? 36.432 4.123 -44.852 1.00 94.25 124 PRO A C 1
ATOM 1001 O O . PRO A 1 124 ? 37.467 4.443 -45.435 1.00 94.25 124 PRO A O 1
ATOM 1004 N N . GLY A 1 125 ? 35.730 3.030 -45.157 1.00 93.56 125 GLY A N 1
ATOM 1005 C CA . GLY A 1 125 ? 36.137 2.038 -46.159 1.00 93.56 125 GLY A CA 1
ATOM 1006 C C . GLY A 1 125 ? 36.678 0.727 -45.580 1.00 93.56 125 GLY A C 1
ATOM 1007 O O . GLY A 1 125 ? 36.765 -0.252 -46.318 1.00 93.56 125 GLY A O 1
ATOM 1008 N N . ASP A 1 126 ? 36.980 0.672 -44.280 1.00 92.19 126 ASP A N 1
ATOM 1009 C CA . ASP A 1 126 ? 37.355 -0.580 -43.621 1.00 92.19 126 ASP A CA 1
ATOM 1010 C C . ASP A 1 126 ? 36.159 -1.545 -43.551 1.00 92.19 126 ASP A C 1
ATOM 1012 O O . ASP A 1 126 ? 35.033 -1.157 -43.231 1.00 92.19 126 ASP A O 1
ATOM 1016 N N . VAL A 1 127 ? 36.412 -2.825 -43.836 1.00 90.50 127 VAL A N 1
ATOM 1017 C CA . VAL A 1 127 ? 35.403 -3.891 -43.799 1.00 90.50 127 VAL A CA 1
ATOM 1018 C C . VAL A 1 127 ? 35.592 -4.715 -42.533 1.00 90.50 127 VAL A C 1
ATOM 1020 O O . VAL A 1 127 ? 36.642 -5.325 -42.329 1.00 90.50 127 VAL A O 1
ATOM 1023 N N . LEU A 1 128 ? 34.558 -4.756 -41.696 1.00 89.81 128 LEU A N 1
ATOM 1024 C CA . LEU A 1 128 ? 34.524 -5.595 -40.505 1.00 89.81 128 LEU A CA 1
ATOM 1025 C C . LEU A 1 128 ? 33.859 -6.934 -40.852 1.00 89.81 128 LEU A C 1
ATOM 1027 O O . LEU A 1 128 ? 32.687 -6.936 -41.236 1.00 89.81 128 LEU A O 1
ATOM 1031 N N . PRO A 1 129 ? 34.576 -8.068 -40.757 1.00 87.31 129 PRO A N 1
ATOM 1032 C CA . PRO A 1 129 ? 33.981 -9.367 -41.021 1.00 87.31 129 PRO A CA 1
ATOM 1033 C C . PRO A 1 129 ? 32.966 -9.689 -39.923 1.00 87.31 129 PRO A C 1
ATOM 1035 O O . PRO A 1 129 ? 33.292 -9.661 -38.737 1.00 87.31 129 PRO A O 1
ATOM 1038 N N . ILE A 1 130 ? 31.742 -10.002 -40.337 1.00 88.88 130 ILE A N 1
ATOM 1039 C CA . ILE A 1 130 ? 30.661 -10.445 -39.459 1.00 88.88 130 ILE A CA 1
ATOM 1040 C C . ILE A 1 130 ? 30.084 -11.749 -39.992 1.00 88.88 130 ILE A C 1
ATOM 1042 O O . ILE A 1 130 ? 29.938 -11.924 -41.204 1.00 88.88 130 ILE A O 1
ATOM 1046 N N . GLU A 1 131 ? 29.736 -12.657 -39.087 1.00 86.25 131 GLU A N 1
ATOM 1047 C CA . GLU A 1 131 ? 28.897 -13.797 -39.431 1.00 86.25 131 GLU A CA 1
ATOM 1048 C C . GLU A 1 131 ? 27.453 -13.313 -39.524 1.00 86.25 131 GLU A C 1
ATOM 1050 O O . GLU A 1 131 ? 26.953 -12.633 -38.629 1.00 86.25 131 GLU A O 1
ATOM 1055 N N . LYS A 1 132 ? 26.790 -13.615 -40.642 1.00 85.69 132 LYS A N 1
ATOM 1056 C CA . LYS A 1 132 ? 25.400 -13.219 -40.858 1.00 85.69 132 LYS A CA 1
ATOM 1057 C C . LYS A 1 132 ? 24.518 -13.997 -39.873 1.00 85.69 132 LYS A C 1
ATOM 1059 O O . LYS A 1 132 ? 24.434 -15.216 -40.016 1.00 85.69 132 LYS A O 1
ATOM 1064 N N . PRO A 1 133 ? 23.825 -13.335 -38.932 1.00 86.25 133 PRO A N 1
ATOM 1065 C CA . PRO A 1 133 ? 22.920 -14.037 -38.034 1.00 86.25 133 PRO A CA 1
ATOM 1066 C C . PRO A 1 133 ? 21.662 -14.485 -38.786 1.00 86.25 133 PRO A C 1
ATOM 1068 O O . PRO A 1 133 ? 21.155 -13.763 -39.653 1.00 86.25 133 PRO A O 1
ATOM 1071 N N . ASP A 1 134 ? 21.119 -15.645 -38.418 1.00 86.69 134 ASP A N 1
ATOM 1072 C CA . ASP A 1 134 ? 19.829 -16.126 -38.933 1.00 86.69 134 ASP A CA 1
ATOM 1073 C C . ASP A 1 134 ? 18.640 -15.426 -38.258 1.00 86.69 134 ASP A C 1
ATOM 1075 O O . ASP A 1 134 ? 17.588 -15.222 -38.866 1.00 86.69 134 ASP A O 1
ATOM 1079 N N . ARG A 1 135 ? 18.801 -15.040 -36.986 1.00 87.75 135 ARG A N 1
ATOM 1080 C CA . ARG A 1 135 ? 17.810 -14.317 -36.177 1.00 87.75 135 ARG A CA 1
ATOM 1081 C C . ARG A 1 135 ? 18.525 -13.283 -35.317 1.00 87.75 135 ARG A C 1
ATOM 1083 O O . ARG A 1 135 ? 19.666 -13.504 -34.924 1.00 87.75 135 ARG A O 1
ATOM 1090 N N . ILE A 1 136 ? 17.845 -12.186 -35.006 1.00 90.25 136 ILE A N 1
ATOM 1091 C CA . ILE A 1 136 ? 18.364 -11.139 -34.120 1.00 90.25 136 ILE A CA 1
ATOM 1092 C C . ILE A 1 136 ? 17.469 -10.988 -32.896 1.00 90.25 136 ILE A C 1
ATOM 1094 O O . ILE A 1 136 ? 16.256 -11.198 -32.968 1.00 90.25 136 ILE A O 1
ATOM 1098 N N . ILE A 1 137 ? 18.077 -10.640 -31.768 1.00 89.19 137 ILE A N 1
ATOM 1099 C CA . ILE A 1 137 ? 17.370 -10.404 -30.511 1.00 89.19 137 ILE A CA 1
ATOM 1100 C C . ILE A 1 137 ? 17.182 -8.899 -30.372 1.00 89.19 137 ILE A C 1
ATOM 1102 O O . ILE A 1 137 ? 18.160 -8.148 -30.433 1.00 89.19 137 ILE A O 1
ATOM 1106 N N . ALA A 1 138 ? 15.938 -8.457 -30.200 1.00 90.62 138 ALA A N 1
ATOM 1107 C CA . ALA A 1 138 ? 15.680 -7.065 -29.872 1.00 90.62 138 ALA A CA 1
ATOM 1108 C C . ALA A 1 138 ? 15.559 -6.881 -28.360 1.00 90.62 138 ALA A C 1
ATOM 1110 O O . ALA A 1 138 ? 15.067 -7.754 -27.638 1.00 90.62 138 ALA A O 1
ATOM 1111 N N . HIS A 1 139 ? 16.043 -5.734 -27.911 1.00 90.94 139 HIS A N 1
ATOM 1112 C CA . HIS A 1 139 ? 16.179 -5.374 -26.516 1.00 90.94 139 HIS A CA 1
ATOM 1113 C C . HIS A 1 139 ? 15.401 -4.095 -26.234 1.00 90.94 139 HIS A C 1
ATOM 1115 O O . HIS A 1 139 ? 15.322 -3.212 -27.089 1.00 90.94 139 HIS A O 1
ATOM 1121 N N . VAL A 1 140 ? 14.879 -3.998 -25.018 1.00 91.56 140 VAL A N 1
ATOM 1122 C CA . VAL A 1 140 ? 14.402 -2.747 -24.423 1.00 91.56 140 VAL A CA 1
ATOM 1123 C C . VAL A 1 140 ? 15.257 -2.517 -23.187 1.00 91.56 140 VAL A C 1
ATOM 1125 O O . VAL A 1 140 ? 15.367 -3.413 -22.352 1.00 91.56 140 VAL A O 1
ATOM 1128 N N . ASP A 1 141 ? 15.935 -1.373 -23.112 1.00 88.50 141 ASP A N 1
ATOM 1129 C CA . ASP A 1 141 ? 16.868 -1.038 -22.023 1.00 88.50 141 ASP A CA 1
ATOM 1130 C C . ASP A 1 141 ? 17.910 -2.138 -21.725 1.00 88.50 141 ASP A C 1
ATOM 1132 O O . ASP A 1 141 ? 18.275 -2.409 -20.582 1.00 88.50 141 ASP A O 1
ATOM 1136 N N . GLY A 1 142 ? 18.389 -2.815 -22.776 1.00 87.12 142 GLY A N 1
ATOM 1137 C CA . GLY A 1 142 ? 19.372 -3.901 -22.671 1.00 87.12 142 GLY A CA 1
ATOM 1138 C C . GLY A 1 142 ? 18.803 -5.249 -22.213 1.00 87.12 142 GLY A C 1
ATOM 1139 O O . GLY A 1 142 ? 19.541 -6.233 -22.184 1.00 87.12 142 GLY A O 1
ATOM 1140 N N . VAL A 1 143 ? 17.504 -5.337 -21.912 1.00 91.25 143 VAL A N 1
ATOM 1141 C CA . VAL A 1 143 ? 16.822 -6.599 -21.594 1.00 91.25 143 VAL A CA 1
ATOM 1142 C C . VAL A 1 143 ? 16.292 -7.230 -22.885 1.00 91.25 143 VAL A C 1
ATOM 1144 O O . VAL A 1 143 ? 15.579 -6.556 -23.630 1.00 91.25 143 VAL A O 1
ATOM 1147 N N . PRO A 1 144 ? 16.610 -8.504 -23.186 1.00 89.31 144 PRO A N 1
ATOM 1148 C CA . PRO A 1 144 ? 16.117 -9.173 -24.386 1.00 89.31 144 PRO A CA 1
ATOM 1149 C C . PRO A 1 144 ? 14.608 -9.411 -24.279 1.00 89.31 144 PRO A C 1
ATOM 1151 O O . PRO A 1 144 ? 14.143 -10.050 -23.337 1.00 89.31 144 PRO A O 1
ATOM 1154 N N . VAL A 1 145 ? 13.845 -8.917 -25.257 1.00 90.94 145 VAL A N 1
ATOM 1155 C CA . VAL A 1 145 ? 12.372 -8.989 -25.245 1.00 90.94 145 VAL A CA 1
ATOM 1156 C C . VAL A 1 145 ? 11.790 -9.862 -26.354 1.00 90.94 145 VAL A C 1
ATOM 1158 O O . VAL A 1 145 ? 10.709 -10.416 -26.179 1.00 90.94 145 VAL A O 1
ATOM 1161 N N . LEU A 1 146 ? 12.479 -10.007 -27.492 1.00 88.44 146 LEU A N 1
ATOM 1162 C CA . LEU A 1 146 ? 11.960 -10.753 -28.645 1.00 88.44 146 LEU A CA 1
ATOM 1163 C C . LEU A 1 146 ? 13.074 -11.315 -29.534 1.00 88.44 146 LEU A C 1
ATOM 1165 O O . LEU A 1 146 ? 14.122 -10.695 -29.705 1.00 88.44 146 LEU A O 1
ATOM 1169 N N . THR A 1 147 ? 12.814 -12.472 -30.148 1.00 88.81 147 THR A N 1
ATOM 1170 C CA . THR A 1 147 ? 13.690 -13.087 -31.161 1.00 88.81 147 THR A CA 1
ATOM 1171 C C . THR A 1 147 ? 13.047 -12.962 -32.536 1.00 88.81 147 THR A C 1
ATOM 1173 O O . THR A 1 147 ? 12.045 -13.612 -32.815 1.00 88.81 147 THR A O 1
ATOM 1176 N N . SER A 1 148 ? 13.633 -12.163 -33.423 1.00 86.94 148 SER A N 1
ATOM 1177 C CA . SER A 1 148 ? 13.029 -11.791 -34.705 1.00 86.94 148 SER A CA 1
ATOM 1178 C C . SER A 1 148 ? 13.840 -12.206 -35.924 1.00 86.94 148 SER A C 1
ATOM 1180 O O . SER A 1 148 ? 15.064 -12.334 -35.884 1.00 86.94 148 SER A O 1
ATOM 1182 N N . GLN A 1 149 ? 13.136 -12.368 -37.044 1.00 88.81 149 GLN A N 1
ATOM 1183 C CA . GLN A 1 149 ? 13.738 -12.320 -38.376 1.00 88.81 149 GLN A CA 1
ATOM 1184 C C . GLN A 1 149 ? 13.841 -10.862 -38.828 1.00 88.81 149 GLN A C 1
ATOM 1186 O O . GLN A 1 149 ? 12.979 -10.051 -38.491 1.00 88.81 149 GLN A O 1
ATOM 1191 N N . TYR A 1 150 ? 14.870 -10.529 -39.603 1.00 88.31 150 TYR A N 1
ATOM 1192 C CA . TYR A 1 150 ? 15.064 -9.185 -40.148 1.00 88.31 150 TYR A CA 1
ATOM 1193 C C . TYR A 1 150 ? 14.880 -9.170 -41.666 1.00 88.31 150 TYR A C 1
ATOM 1195 O O . TYR A 1 150 ? 15.155 -10.151 -42.358 1.00 88.31 150 TYR A O 1
ATOM 1203 N N . GLY A 1 151 ? 14.425 -8.037 -42.189 1.00 87.00 151 GLY A N 1
ATOM 1204 C CA . GLY A 1 151 ? 14.161 -7.851 -43.609 1.00 87.00 151 GLY A CA 1
ATOM 1205 C C . GLY A 1 151 ? 14.060 -6.381 -43.988 1.00 87.00 151 GLY A C 1
ATOM 1206 O O . GLY A 1 151 ? 14.531 -5.498 -43.271 1.00 87.00 151 GLY A O 1
ATOM 1207 N N . THR A 1 152 ? 13.448 -6.110 -45.137 1.00 89.12 152 THR A N 1
ATOM 1208 C CA . THR A 1 152 ? 13.227 -4.746 -45.622 1.00 89.12 152 THR A CA 1
ATOM 1209 C C . THR A 1 152 ? 11.772 -4.572 -46.024 1.00 89.12 152 THR A C 1
ATOM 1211 O O . THR A 1 152 ? 11.256 -5.339 -46.833 1.00 89.12 152 THR A O 1
ATOM 1214 N N . LEU A 1 153 ? 11.134 -3.527 -45.503 1.00 86.56 153 LEU A N 1
ATOM 1215 C CA . LEU A 1 153 ? 9.780 -3.118 -45.854 1.00 86.56 153 LEU A CA 1
ATOM 1216 C C . LEU A 1 153 ? 9.802 -1.648 -46.273 1.00 86.56 153 LEU A C 1
ATOM 1218 O O . LEU A 1 153 ? 10.291 -0.802 -45.534 1.00 86.56 153 LEU A O 1
ATOM 1222 N N . GLN A 1 154 ? 9.303 -1.340 -47.474 1.00 77.88 154 GLN A N 1
ATOM 1223 C CA . GLN A 1 154 ? 9.231 0.033 -48.004 1.00 77.88 154 GLN A CA 1
ATOM 1224 C C . GLN A 1 154 ? 10.539 0.843 -47.837 1.00 77.88 154 GLN A C 1
ATOM 1226 O O . GLN A 1 154 ? 10.512 2.020 -47.497 1.00 77.88 154 GLN A O 1
ATOM 1231 N N . ARG A 1 155 ? 11.690 0.208 -48.121 1.00 81.56 155 ARG A N 1
ATOM 1232 C CA . ARG A 1 155 ? 13.063 0.757 -47.986 1.00 81.56 155 ARG A CA 1
ATOM 1233 C C . ARG A 1 155 ? 13.572 0.976 -46.553 1.00 81.56 155 ARG A C 1
ATOM 1235 O O . ARG A 1 155 ? 14.695 1.445 -46.399 1.00 81.56 155 ARG A O 1
ATOM 1242 N N . SER A 1 156 ? 12.820 0.567 -45.539 1.00 81.44 156 SER A N 1
ATOM 1243 C CA . SER A 1 156 ? 13.252 0.557 -44.139 1.00 81.44 156 SER A CA 1
ATOM 1244 C C . SER A 1 156 ? 13.583 -0.863 -43.681 1.00 81.44 156 SER A C 1
ATOM 1246 O O . SER A 1 156 ? 12.952 -1.824 -44.123 1.00 81.44 156 SER A O 1
ATOM 1248 N N . VAL A 1 157 ? 14.569 -1.013 -42.793 1.00 85.12 157 VAL A N 1
ATOM 1249 C CA . VAL A 1 157 ? 14.861 -2.301 -42.143 1.00 85.12 157 VAL A CA 1
ATOM 1250 C C . VAL A 1 157 ? 13.746 -2.608 -41.146 1.00 85.12 157 VAL A C 1
ATOM 1252 O O . VAL A 1 157 ? 13.355 -1.737 -40.373 1.00 85.12 157 VAL A O 1
ATOM 1255 N N . CYS A 1 158 ? 13.226 -3.832 -41.170 1.00 86.00 158 CYS A N 1
ATOM 1256 C CA . CYS A 1 158 ? 12.155 -4.271 -40.280 1.00 86.00 158 CYS A CA 1
ATOM 1257 C C . CYS A 1 158 ? 12.525 -5.571 -39.569 1.00 86.00 158 CYS A C 1
ATOM 1259 O O . CYS A 1 158 ? 13.250 -6.404 -40.117 1.00 86.00 158 CYS A O 1
ATOM 1261 N N . VAL A 1 159 ? 11.973 -5.753 -38.372 1.00 85.00 159 VAL A N 1
ATOM 1262 C CA . VAL A 1 159 ? 12.053 -6.993 -37.598 1.00 85.00 159 VAL A CA 1
ATOM 1263 C C . VAL A 1 159 ? 10.657 -7.591 -37.465 1.00 85.00 159 VAL A C 1
ATOM 1265 O O . VAL A 1 159 ? 9.688 -6.860 -37.276 1.00 85.00 159 VAL A O 1
ATOM 1268 N N . THR A 1 160 ? 10.544 -8.905 -37.637 1.00 82.19 160 THR A N 1
ATOM 1269 C CA . THR A 1 160 ? 9.270 -9.637 -37.607 1.00 82.19 160 THR A CA 1
ATOM 1270 C C . THR A 1 160 ? 9.374 -10.832 -36.678 1.00 82.19 160 THR A C 1
ATOM 1272 O O . THR A 1 160 ? 10.335 -11.609 -36.752 1.00 82.19 160 THR A O 1
ATOM 1275 N N . ASP A 1 161 ? 8.366 -10.982 -35.826 1.00 77.56 161 ASP A N 1
ATOM 1276 C CA . ASP A 1 161 ? 8.191 -12.165 -35.002 1.00 77.56 161 ASP A CA 1
ATOM 1277 C C . ASP A 1 161 ? 7.265 -13.164 -35.714 1.00 77.56 161 ASP A C 1
ATOM 1279 O O . ASP A 1 161 ? 6.254 -12.774 -36.295 1.00 77.56 161 ASP A O 1
ATOM 1283 N N . ARG A 1 162 ? 7.622 -14.451 -35.704 1.00 58.78 162 ARG A N 1
ATOM 1284 C CA . ARG A 1 162 ? 6.869 -15.529 -36.381 1.00 58.78 162 ARG A CA 1
ATOM 1285 C C . ARG A 1 162 ? 5.904 -16.263 -35.440 1.00 58.78 162 ARG A C 1
ATOM 1287 O O . ARG A 1 162 ? 5.441 -17.343 -35.781 1.00 58.78 162 ARG A O 1
ATOM 1294 N N . THR A 1 163 ? 5.613 -15.715 -34.261 1.00 52.84 163 THR A N 1
ATOM 1295 C CA . THR A 1 163 ? 4.810 -16.398 -33.227 1.00 52.84 163 THR A CA 1
ATOM 1296 C C . THR A 1 163 ? 3.293 -16.187 -33.347 1.00 52.84 163 THR A C 1
ATOM 1298 O O . THR A 1 163 ? 2.559 -16.588 -32.451 1.00 52.84 163 THR A O 1
ATOM 1301 N N . PHE A 1 164 ? 2.806 -15.597 -34.443 1.00 38.97 164 PHE A N 1
ATOM 1302 C CA . PHE A 1 164 ? 1.374 -15.476 -34.739 1.00 38.97 164 PHE A CA 1
ATOM 1303 C C . PHE A 1 164 ? 1.068 -16.038 -36.135 1.00 38.97 164 PHE A C 1
ATOM 1305 O O . PHE A 1 164 ? 0.977 -15.280 -37.097 1.00 38.97 164 PHE A O 1
ATOM 1312 N N . ASP A 1 165 ? 0.933 -17.363 -36.211 1.00 35.47 165 ASP A N 1
ATOM 1313 C CA . ASP A 1 165 ? 0.081 -18.084 -37.170 1.00 35.47 165 ASP A CA 1
ATOM 1314 C C . ASP A 1 165 ? -0.958 -18.879 -36.360 1.00 35.47 165 ASP A C 1
ATOM 1316 O O . ASP A 1 165 ? -0.561 -19.460 -35.318 1.00 35.47 165 ASP A O 1
#

Foldseek 3Di:
DVVVVQVVVQVVCVQQDRDDDDDDDDDPDVVVDDPDPDPPFDKDKDWDWDDDPPDTDIDIDIDGVVVCVVSVVCVVPGPDPCCVVVVVVVVVVVVVVVVPDDWDKDWDQFDDDDDPVVVVVDDPPDDDDGDGDQWIFIDTVNHTDDIWGWDDDPNDIDTDDPPPD

Secondary structure (DSSP, 8-state):
-HHHHHHHHHHHHTTT-----------SSGGG---SSSTT--EEEEEEEEEETTEEEEEEEEEEHHHHGGGHHHHHSPPPTTHHHHHHHHHHHHHHHHHT----EEE--------HHHHTT--TTPPPP-PPPSSEEEEETTEEEEEEEEEEETTEEEEE-----

Sequence (165 aa):
MLKLALEGYSDAWKAINPLEVEYVRSEMQVKFTNITTSPNDIVVNTPFHVEIGNLTGEFNICLPFSMIEPLRELLVNPPLENSRNEDQNWRDNLVRQVQHSQLELVANFADISLRLSQILKLKPGDVLPIEKPDRIIAHVDGVPVLTSQYGTLQRSVCVTDRTFD

Radius of gyration: 36.29 Å; chains: 1; bounding box: 77×34×92 Å

Organism: Escherichia coli (NCBI:txid562)

pLDDT: mean 84.27, std 10.91, range [35.47, 94.56]

InterPro domains:
  IPR001543 Flagellar motor switch protein FliN-like, C-terminal domain [PF01052] (97-158)
  IPR028976 CheC-like superfamily [G3DSA:3.40.1550.10] (1-76)
  IPR036429 SpoA-like superfamily [SSF101801] (93-159)
  IPR060008 Flagellar motor switch protein FliM, N-terminal domain [PF02154] (1-79)